Protein AF-A0A497KB96-F1 (afdb_monomer_lite)

Foldseek 3Di:
DAWDWDDQPLEIETEDEDAPCVVLSVVLVVLCVVLSQLVVVLCCVLPNDHRYYAYEYEYADPDCPPCCWDDDPRYIYHHSVVLVVLLVVQQVVCVVVVHDSVVSNVVSSLVVQLVVQLNSLVSVDPDSVSSSVRSVCSSPVD

Structure (mmCIF, N/CA/C/O backbone):
data_AF-A0A497KB96-F1
#
_entry.id   AF-A0A497KB96-F1
#
loop_
_atom_site.group_PDB
_atom_site.id
_atom_site.type_symbol
_atom_site.label_atom_id
_atom_site.label_alt_id
_atom_site.label_comp_id
_atom_site.label_asym_id
_atom_site.label_entity_id
_atom_site.label_seq_id
_atom_site.pdbx_PDB_ins_code
_atom_site.Cartn_x
_atom_site.Cartn_y
_atom_site.Cartn_z
_atom_site.occupancy
_atom_site.B_iso_or_equiv
_atom_site.auth_seq_id
_atom_site.auth_comp_id
_atom_site.auth_asym_id
_atom_site.auth_atom_id
_atom_site.pdbx_PDB_model_num
ATOM 1 N N . MET A 1 1 ? -18.178 -14.212 4.179 1.00 49.19 1 MET A N 1
ATOM 2 C CA . MET A 1 1 ? -17.478 -12.916 4.100 1.00 49.19 1 MET A CA 1
ATOM 3 C C . MET A 1 1 ? -17.093 -12.731 2.650 1.00 49.19 1 MET A C 1
ATOM 5 O O . MET A 1 1 ? -16.405 -13.598 2.124 1.00 49.19 1 MET A O 1
ATOM 9 N N . GLU A 1 2 ? -17.665 -11.728 1.993 1.00 57.31 2 GLU A N 1
ATOM 10 C CA . GLU A 1 2 ? -17.469 -11.471 0.565 1.00 57.31 2 GLU A CA 1
ATOM 11 C C . GLU A 1 2 ? -16.114 -10.780 0.342 1.00 57.31 2 GLU A C 1
ATOM 13 O O . GLU A 1 2 ? -15.706 -9.951 1.154 1.00 57.31 2 GLU A O 1
ATOM 18 N N . ASP A 1 3 ? -15.395 -11.168 -0.713 1.00 72.75 3 ASP A N 1
ATOM 19 C CA . ASP A 1 3 ? -14.120 -10.543 -1.078 1.00 72.75 3 ASP A CA 1
ATOM 20 C C . ASP A 1 3 ? -14.384 -9.109 -1.569 1.00 72.75 3 ASP A C 1
ATOM 22 O O . ASP A 1 3 ? -15.165 -8.901 -2.503 1.00 72.75 3 ASP A O 1
ATOM 26 N N . GLU A 1 4 ? -13.704 -8.117 -0.993 1.00 91.56 4 GLU A N 1
ATOM 27 C CA . GLU A 1 4 ? -13.794 -6.740 -1.481 1.00 91.56 4 GLU A CA 1
ATOM 28 C C . GLU A 1 4 ? -12.902 -6.530 -2.706 1.00 91.56 4 GLU A C 1
ATOM 30 O O . GLU A 1 4 ? -11.821 -7.106 -2.823 1.00 91.56 4 GLU A O 1
ATOM 35 N N . LYS A 1 5 ? -13.337 -5.687 -3.645 1.00 94.81 5 LYS A N 1
ATOM 36 C CA . LYS A 1 5 ? -12.596 -5.421 -4.886 1.00 94.81 5 LYS A CA 1
ATOM 37 C C . LYS A 1 5 ? -12.273 -3.941 -5.020 1.00 94.81 5 LYS A C 1
ATOM 39 O O . LYS A 1 5 ? -13.086 -3.094 -4.654 1.00 94.81 5 LYS A O 1
ATOM 44 N N . LEU A 1 6 ? -11.100 -3.650 -5.572 1.00 96.12 6 LEU A N 1
ATOM 45 C CA . LEU A 1 6 ? -10.687 -2.313 -5.989 1.00 96.12 6 LEU A CA 1
ATOM 46 C C . LEU A 1 6 ? -10.099 -2.403 -7.401 1.00 96.12 6 LEU A C 1
ATOM 48 O O . LEU A 1 6 ? -9.121 -3.117 -7.625 1.00 96.12 6 LEU A O 1
ATOM 52 N N . GLN A 1 7 ? -10.722 -1.715 -8.356 1.00 96.06 7 GLN A N 1
ATOM 53 C CA . GLN A 1 7 ? -10.217 -1.605 -9.723 1.00 96.06 7 GLN A CA 1
ATOM 54 C C . GLN A 1 7 ? -9.362 -0.345 -9.835 1.00 96.06 7 GLN A C 1
ATOM 56 O O . GLN A 1 7 ? -9.826 0.749 -9.518 1.00 96.06 7 GLN A O 1
ATOM 61 N N . ILE A 1 8 ? -8.134 -0.495 -10.320 1.00 94.00 8 ILE A N 1
ATOM 62 C CA . ILE A 1 8 ? -7.201 0.604 -10.540 1.00 94.00 8 ILE A CA 1
ATOM 63 C C . ILE A 1 8 ? -6.649 0.471 -11.960 1.00 94.00 8 ILE A C 1
ATOM 65 O O . ILE A 1 8 ? -5.841 -0.410 -12.243 1.00 94.00 8 ILE A O 1
ATOM 69 N N . GLY A 1 9 ? -7.125 1.314 -12.879 1.00 92.25 9 GLY A N 1
ATOM 70 C CA . GLY A 1 9 ? -6.798 1.182 -14.300 1.00 92.25 9 GLY A CA 1
ATOM 71 C C . GLY A 1 9 ? -7.213 -0.191 -14.837 1.00 92.25 9 GLY A C 1
ATOM 72 O O . GLY A 1 9 ? -8.373 -0.584 -14.740 1.00 92.25 9 GLY A O 1
ATOM 73 N N . ASN A 1 10 ? -6.256 -0.942 -15.373 1.00 93.44 10 ASN A N 1
ATOM 74 C CA . ASN A 1 10 ? -6.411 -2.316 -15.861 1.00 93.44 10 ASN A CA 1
ATOM 75 C C . ASN A 1 10 ? -6.083 -3.394 -14.804 1.00 93.44 10 ASN A C 1
ATOM 77 O O . ASN A 1 10 ? -6.150 -4.588 -15.106 1.00 93.44 10 ASN A O 1
ATOM 81 N N . ILE A 1 11 ? -5.736 -2.998 -13.578 1.00 94.94 11 ILE A N 1
ATOM 82 C CA . ILE A 1 11 ? -5.390 -3.899 -12.479 1.00 94.94 11 ILE A CA 1
ATOM 83 C C . ILE A 1 11 ? -6.573 -4.031 -11.518 1.00 94.94 11 ILE A C 1
ATOM 85 O O . ILE A 1 11 ? -7.205 -3.048 -11.138 1.00 94.94 11 ILE A O 1
ATOM 89 N N . THR A 1 12 ? -6.861 -5.256 -11.085 1.00 95.81 12 THR A N 1
ATOM 90 C CA . THR A 1 12 ? -7.834 -5.528 -10.020 1.00 95.81 12 THR A CA 1
ATOM 91 C C . THR A 1 12 ? -7.118 -6.002 -8.760 1.00 95.81 12 THR A C 1
ATOM 93 O O . THR A 1 12 ? -6.385 -6.992 -8.797 1.00 95.81 12 THR A O 1
ATOM 96 N N . LEU A 1 13 ? -7.392 -5.360 -7.628 1.00 95.94 13 LEU A N 1
ATOM 97 C CA . LEU A 1 13 ? -7.003 -5.827 -6.299 1.00 95.94 13 LEU A CA 1
ATOM 98 C C . LEU A 1 13 ? -8.198 -6.527 -5.636 1.00 95.94 13 LEU A C 1
ATOM 100 O O . LEU A 1 13 ? -9.280 -5.950 -5.518 1.00 95.94 13 LEU A O 1
ATOM 104 N N . LEU A 1 14 ? -8.010 -7.782 -5.229 1.00 96.06 14 LEU A N 1
ATOM 105 C CA . LEU A 1 14 ? -9.003 -8.614 -4.547 1.00 96.06 14 LEU A CA 1
ATOM 106 C C . LEU A 1 14 ? -8.622 -8.732 -3.068 1.00 96.06 14 LEU A C 1
ATOM 108 O O . LEU A 1 14 ? -7.721 -9.495 -2.718 1.00 96.06 14 LEU A O 1
ATOM 112 N N . PHE A 1 15 ? -9.291 -7.972 -2.209 1.00 95.44 15 PHE A N 1
ATOM 113 C CA . PHE A 1 15 ? -9.033 -7.918 -0.777 1.00 95.44 15 PHE A CA 1
ATOM 114 C C . PHE A 1 15 ? -9.686 -9.092 -0.047 1.00 95.44 15 PHE A C 1
ATOM 116 O O . PHE A 1 15 ? -10.897 -9.301 -0.109 1.00 95.44 15 PHE A O 1
ATOM 123 N N . LYS A 1 16 ? -8.857 -9.841 0.685 1.00 94.12 16 LYS A N 1
ATOM 124 C CA . LYS A 1 16 ? -9.242 -10.991 1.505 1.00 94.12 16 LYS A CA 1
ATOM 125 C C . LYS A 1 16 ? -8.841 -10.729 2.950 1.00 94.12 16 LYS A C 1
ATOM 127 O O . LYS A 1 16 ? -7.661 -10.814 3.290 1.00 94.12 16 LYS A O 1
ATOM 132 N N . PHE A 1 17 ? -9.818 -10.444 3.803 1.00 93.25 17 PHE A N 1
ATOM 133 C CA . PHE A 1 17 ? -9.593 -10.170 5.223 1.00 93.25 17 PHE A CA 1
ATOM 134 C C . PHE A 1 17 ? -9.611 -11.473 6.033 1.00 93.25 17 PHE A C 1
ATOM 136 O O . PHE A 1 17 ? -10.527 -12.289 5.910 1.00 93.25 17 PHE A O 1
ATOM 143 N N . ARG A 1 18 ? -8.577 -11.718 6.844 1.00 90.00 18 ARG A N 1
ATOM 144 C CA . ARG A 1 18 ? -8.408 -12.957 7.624 1.00 90.00 18 ARG A CA 1
ATOM 145 C C . ARG A 1 18 ? -8.074 -12.641 9.079 1.00 90.00 18 ARG A C 1
ATOM 147 O O . ARG A 1 18 ? -7.359 -11.690 9.353 1.00 90.00 18 ARG A O 1
ATOM 154 N N . LYS A 1 19 ? -8.479 -13.515 10.010 1.00 85.31 19 LYS A N 1
ATOM 155 C CA . LYS A 1 19 ? -8.113 -13.415 11.439 1.00 85.31 19 LYS A CA 1
ATOM 156 C C . LYS A 1 19 ? -8.526 -12.073 12.077 1.00 85.31 19 LYS A C 1
ATOM 158 O O . LYS A 1 19 ? -7.689 -11.380 12.645 1.00 85.31 19 LYS A O 1
ATOM 163 N N . ASN A 1 20 ? -9.813 -11.729 11.984 1.00 87.69 20 ASN A N 1
ATOM 164 C CA . ASN A 1 20 ? -10.419 -10.577 12.672 1.00 87.69 20 ASN A CA 1
ATOM 165 C C . ASN A 1 20 ? -9.746 -9.226 12.352 1.00 87.69 20 ASN A C 1
ATOM 167 O O . ASN A 1 20 ? -9.447 -8.440 13.247 1.00 87.69 20 ASN A O 1
ATOM 171 N N . CYS A 1 21 ? -9.476 -8.966 11.072 1.00 91.56 21 CYS A N 1
ATOM 172 C CA . CYS A 1 21 ? -8.891 -7.704 10.605 1.00 91.56 21 CYS A CA 1
ATOM 173 C C . CYS A 1 21 ? -9.768 -6.996 9.558 1.00 91.56 21 CYS A C 1
ATOM 175 O O . CYS A 1 21 ? -9.252 -6.291 8.697 1.00 91.56 21 CYS A O 1
ATOM 177 N N . GLU A 1 22 ? -11.079 -7.248 9.559 1.00 93.12 22 GLU A N 1
ATOM 178 C CA . GLU A 1 22 ? -11.988 -6.724 8.532 1.00 93.12 22 GLU A CA 1
ATOM 179 C C . GLU A 1 22 ? -12.038 -5.192 8.530 1.00 93.12 22 GLU A C 1
ATOM 181 O O . GLU A 1 22 ? -11.916 -4.584 7.472 1.00 93.12 22 GLU A O 1
ATOM 186 N N . GLU A 1 23 ? -12.153 -4.568 9.703 1.00 93.56 23 GLU A N 1
ATOM 187 C CA . GLU A 1 23 ? -12.179 -3.108 9.835 1.00 93.56 23 GLU A CA 1
ATOM 188 C C . GLU A 1 23 ? -10.877 -2.470 9.329 1.00 93.56 23 GLU A C 1
ATOM 190 O O . GLU A 1 23 ? -10.907 -1.654 8.407 1.00 93.56 23 GLU A O 1
ATOM 195 N N . THR A 1 24 ? -9.727 -2.930 9.830 1.00 93.44 24 THR A N 1
ATOM 196 C CA . THR A 1 24 ? -8.401 -2.473 9.387 1.00 93.44 24 THR A CA 1
ATOM 197 C C . THR A 1 24 ? -8.181 -2.718 7.896 1.00 93.44 24 THR A C 1
ATOM 199 O O . THR A 1 24 ? -7.627 -1.885 7.187 1.00 93.44 24 THR A O 1
ATOM 202 N N . GLY A 1 25 ? -8.636 -3.861 7.383 1.00 94.19 25 GLY A N 1
ATOM 203 C CA . GLY A 1 25 ? -8.527 -4.196 5.969 1.00 94.19 25 GLY A CA 1
ATOM 204 C C . GLY A 1 25 ? -9.345 -3.265 5.072 1.00 94.19 25 GLY A C 1
ATOM 205 O O . GLY A 1 25 ? -8.864 -2.863 4.010 1.00 94.19 25 GLY A O 1
ATOM 206 N N . LYS A 1 26 ? -10.547 -2.875 5.511 1.00 94.62 26 LYS A N 1
ATOM 207 C CA . LYS A 1 26 ? -11.370 -1.859 4.838 1.00 94.62 26 LYS A CA 1
ATOM 208 C C . LYS A 1 26 ? -10.704 -0.491 4.860 1.00 94.62 26 LYS A C 1
ATOM 210 O O . LYS A 1 26 ? -10.782 0.238 3.874 1.00 94.62 26 LYS A O 1
ATOM 215 N N . GLU A 1 27 ? -10.042 -0.142 5.956 1.00 94.81 27 GLU A N 1
ATOM 216 C CA . GLU A 1 27 ? -9.296 1.108 6.065 1.00 94.81 27 GLU A CA 1
ATOM 217 C C . GLU A 1 27 ? -8.087 1.136 5.119 1.00 94.81 27 GLU A C 1
ATOM 219 O O . GLU A 1 27 ? -7.976 2.046 4.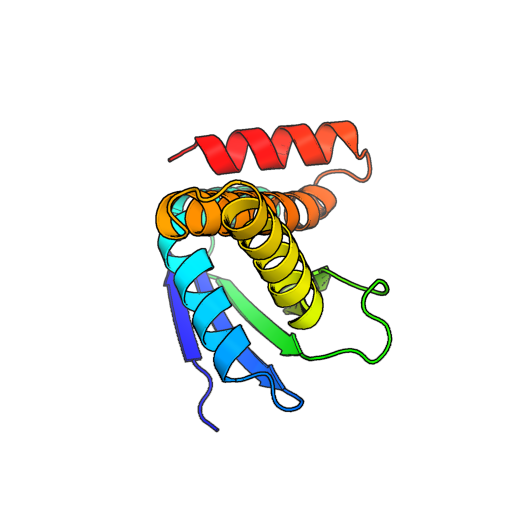300 1.00 94.81 27 GLU A O 1
ATOM 224 N N . ILE A 1 28 ? -7.263 0.085 5.119 1.00 94.94 28 ILE A N 1
ATOM 225 C CA . ILE A 1 28 ? -6.144 -0.084 4.179 1.00 94.94 28 ILE A CA 1
ATOM 226 C C . ILE A 1 28 ? -6.618 0.027 2.725 1.00 94.94 28 ILE A C 1
ATOM 228 O O . ILE A 1 28 ? -5.977 0.689 1.909 1.00 94.94 28 ILE A O 1
ATOM 232 N N . LYS A 1 29 ? -7.755 -0.592 2.383 1.00 95.69 29 LYS A N 1
ATOM 233 C CA . LYS A 1 29 ? -8.334 -0.484 1.038 1.00 95.69 29 LYS A CA 1
ATOM 234 C C . LYS A 1 29 ? -8.638 0.972 0.671 1.00 95.69 29 LYS A C 1
ATOM 236 O O . LYS A 1 29 ? -8.315 1.376 -0.443 1.00 95.69 29 LYS A O 1
ATOM 241 N N . LYS A 1 30 ? -9.226 1.754 1.586 1.00 95.31 30 LYS A N 1
ATOM 242 C CA . LYS A 1 30 ? -9.504 3.186 1.368 1.00 95.31 30 LYS A CA 1
ATOM 243 C C . LYS A 1 30 ? -8.220 3.992 1.182 1.00 95.31 30 LYS A C 1
ATOM 245 O O . LYS A 1 30 ? -8.179 4.864 0.320 1.00 95.31 30 LYS A O 1
ATOM 250 N N . VAL A 1 31 ? -7.168 3.680 1.942 1.00 95.31 31 VAL A N 1
ATOM 251 C CA . VAL A 1 31 ? -5.848 4.302 1.761 1.00 95.31 31 VAL A CA 1
ATOM 252 C C . VAL A 1 31 ? -5.301 3.971 0.369 1.00 95.31 31 VAL A C 1
ATOM 254 O O . VAL A 1 31 ? -5.004 4.877 -0.398 1.00 95.31 31 VAL A O 1
ATOM 257 N N . ILE A 1 32 ? -5.272 2.702 -0.039 1.00 95.75 32 ILE A N 1
ATOM 258 C CA . ILE A 1 32 ? -4.828 2.310 -1.391 1.00 95.75 32 ILE A CA 1
ATOM 259 C C . ILE A 1 32 ? -5.662 2.987 -2.491 1.00 95.75 32 ILE A C 1
ATOM 261 O O . ILE A 1 32 ? -5.117 3.405 -3.509 1.00 95.75 32 ILE A O 1
ATOM 265 N N . GLU A 1 33 ? -6.974 3.127 -2.298 1.00 95.88 33 GLU A N 1
ATOM 266 C CA . GLU A 1 33 ? -7.852 3.837 -3.232 1.00 95.88 33 GLU A CA 1
ATOM 267 C C . GLU A 1 33 ? -7.518 5.331 -3.338 1.00 95.88 33 GLU A C 1
ATOM 269 O O . GLU A 1 33 ? -7.543 5.887 -4.440 1.00 95.88 33 GLU A O 1
ATOM 274 N N . LYS A 1 34 ? -7.152 5.970 -2.224 1.00 94.75 34 LYS A N 1
ATOM 275 C CA . LYS A 1 34 ? -6.672 7.353 -2.209 1.00 94.75 34 LYS A CA 1
ATOM 276 C C . LYS A 1 34 ? -5.382 7.513 -3.021 1.00 94.75 34 LYS A C 1
ATOM 278 O O . LYS A 1 34 ? -5.301 8.418 -3.845 1.00 94.75 34 LYS A O 1
ATOM 283 N N . TYR A 1 35 ? -4.428 6.595 -2.863 1.00 95.19 35 TYR A N 1
ATOM 284 C CA . TYR A 1 35 ? -3.129 6.605 -3.559 1.00 95.19 35 TYR A CA 1
ATOM 285 C C . TYR A 1 35 ? -3.128 5.786 -4.860 1.00 95.19 35 TYR A C 1
ATOM 287 O O . TYR A 1 35 ? -2.090 5.312 -5.325 1.00 95.19 35 TYR A O 1
ATOM 295 N N . LYS A 1 36 ? -4.297 5.585 -5.479 1.00 95.06 36 LYS A N 1
ATOM 296 C CA . LYS A 1 36 ? -4.454 4.625 -6.581 1.00 95.06 36 LYS A CA 1
ATOM 297 C C . LYS A 1 36 ? -3.557 4.902 -7.791 1.00 95.06 36 LYS A C 1
ATOM 299 O O . LYS A 1 36 ? -3.178 3.954 -8.467 1.00 95.06 36 LYS A O 1
ATOM 304 N N . ALA A 1 37 ? -3.206 6.157 -8.077 1.00 94.25 37 ALA A N 1
ATOM 305 C CA . ALA A 1 37 ? -2.301 6.479 -9.183 1.00 94.25 37 ALA A CA 1
ATOM 306 C C . ALA A 1 37 ? -0.853 6.053 -8.880 1.00 94.25 37 ALA A C 1
ATOM 308 O O . ALA A 1 37 ? -0.260 5.359 -9.704 1.00 94.25 37 ALA A O 1
ATOM 309 N N . SER A 1 38 ? -0.339 6.343 -7.678 1.00 96.38 38 SER A N 1
ATOM 310 C CA . SER A 1 38 ? 0.964 5.852 -7.199 1.00 96.38 38 SER A CA 1
ATOM 311 C C . SER A 1 38 ? 1.028 4.324 -7.228 1.00 96.38 38 SER A C 1
ATOM 313 O O . SER A 1 38 ? 1.967 3.737 -7.763 1.00 96.38 38 SER A O 1
ATOM 315 N N . VAL A 1 39 ? -0.024 3.660 -6.730 1.00 95.38 39 VAL A N 1
ATOM 316 C CA . VAL A 1 39 ? -0.114 2.192 -6.720 1.00 95.38 39 VAL A CA 1
ATOM 317 C C . VAL A 1 39 ? -0.192 1.619 -8.137 1.00 95.38 39 VAL A C 1
ATOM 319 O O . VAL A 1 39 ? 0.449 0.609 -8.422 1.00 95.38 39 VAL A O 1
ATOM 322 N N . LEU A 1 40 ? -0.936 2.254 -9.050 1.00 94.88 40 LEU A N 1
ATOM 323 C CA . LEU A 1 40 ? -0.991 1.837 -10.453 1.00 94.88 40 LEU A CA 1
ATOM 324 C C . LEU A 1 40 ? 0.380 1.929 -11.117 1.00 94.88 40 LEU A C 1
ATOM 326 O O . LEU A 1 40 ? 0.797 0.980 -11.779 1.00 94.88 40 LEU A O 1
ATOM 330 N N . TYR A 1 41 ? 1.065 3.059 -10.936 1.00 95.62 41 TYR A N 1
ATOM 331 C CA . TYR A 1 41 ? 2.374 3.303 -11.529 1.00 95.62 41 TYR A CA 1
ATOM 332 C C . TYR A 1 41 ? 3.407 2.290 -11.026 1.00 95.62 41 TYR A C 1
ATOM 334 O O . TYR A 1 41 ? 4.067 1.636 -11.837 1.00 95.62 41 TYR A O 1
ATOM 342 N N . ALA A 1 42 ? 3.459 2.053 -9.712 1.00 94.81 42 ALA A N 1
ATOM 343 C CA . ALA A 1 42 ? 4.316 1.034 -9.112 1.00 94.81 42 ALA A CA 1
ATOM 344 C C . ALA A 1 42 ? 4.021 -0.373 -9.662 1.00 94.81 42 ALA A C 1
ATOM 346 O O . ALA A 1 42 ? 4.923 -1.080 -10.113 1.00 94.81 42 ALA A O 1
ATOM 347 N N . LEU A 1 43 ? 2.747 -0.783 -9.699 1.00 93.69 43 LEU A N 1
ATOM 348 C CA . LEU A 1 43 ? 2.374 -2.119 -10.170 1.00 93.69 43 LEU A CA 1
ATOM 349 C C . LEU A 1 43 ? 2.659 -2.321 -11.663 1.00 93.69 43 LEU A C 1
ATOM 351 O O . LEU A 1 43 ? 3.119 -3.398 -12.041 1.00 93.69 43 LEU A O 1
ATOM 355 N N . ILE A 1 44 ? 2.424 -1.318 -12.513 1.00 93.50 44 ILE A N 1
ATOM 356 C CA . ILE A 1 44 ? 2.770 -1.398 -13.940 1.00 93.50 44 ILE A CA 1
ATOM 357 C C . ILE A 1 44 ? 4.287 -1.484 -14.120 1.00 93.50 44 ILE A C 1
ATOM 359 O O . ILE A 1 44 ? 4.751 -2.276 -14.940 1.00 93.50 44 ILE A O 1
ATOM 363 N N . THR A 1 45 ? 5.056 -0.728 -13.335 1.00 94.44 45 THR A N 1
ATOM 364 C CA . THR A 1 45 ? 6.524 -0.757 -13.383 1.00 94.44 45 THR A CA 1
ATOM 365 C C . THR A 1 45 ? 7.062 -2.133 -12.984 1.00 94.44 45 THR A C 1
ATOM 367 O O . THR A 1 45 ? 7.905 -2.692 -13.682 1.00 94.44 45 THR A O 1
ATOM 370 N N . CYS A 1 46 ? 6.529 -2.737 -11.918 1.00 91.94 46 CYS A N 1
ATOM 371 C CA . CYS A 1 46 ? 6.975 -4.051 -11.446 1.00 91.94 46 CYS A CA 1
ATOM 372 C C . CYS A 1 46 ? 6.482 -5.222 -12.313 1.00 91.94 46 CYS A C 1
ATOM 374 O O . CYS A 1 46 ? 7.156 -6.249 -12.417 1.00 91.94 46 CYS A O 1
ATOM 376 N N . PHE A 1 47 ? 5.290 -5.113 -12.909 1.00 90.81 47 PHE A N 1
ATOM 377 C CA . PHE A 1 47 ? 4.566 -6.278 -13.432 1.00 90.81 47 PHE A CA 1
ATOM 378 C C . PHE A 1 47 ? 4.021 -6.138 -14.857 1.00 90.81 47 PHE A C 1
ATOM 380 O O . PHE A 1 47 ? 3.404 -7.097 -15.346 1.00 90.81 47 PHE A O 1
ATOM 387 N N . GLY A 1 48 ? 4.258 -5.000 -15.511 1.00 90.38 48 GLY A N 1
ATOM 388 C CA . GLY A 1 48 ? 3.780 -4.663 -16.849 1.00 90.38 48 GLY A CA 1
ATOM 389 C C . GLY A 1 48 ? 2.344 -4.124 -16.889 1.00 90.38 48 GLY A C 1
ATOM 390 O O . GLY A 1 48 ? 1.605 -4.157 -15.908 1.00 90.38 48 GLY A O 1
ATOM 391 N N . SER A 1 49 ? 1.926 -3.655 -18.069 1.00 88.81 49 SER A N 1
ATOM 392 C CA . SER A 1 49 ? 0.623 -3.016 -18.325 1.00 88.81 49 SER A CA 1
ATOM 393 C C . SER A 1 49 ? -0.449 -3.963 -18.886 1.00 88.81 49 SER A C 1
ATOM 395 O O . SER A 1 49 ? -1.458 -3.514 -19.426 1.00 88.81 49 SER A O 1
ATOM 397 N N . ALA A 1 50 ? -0.270 -5.281 -18.784 1.00 88.06 50 ALA A N 1
ATOM 398 C CA . ALA A 1 50 ? -1.332 -6.226 -19.127 1.00 88.06 50 ALA A CA 1
ATOM 399 C C . ALA A 1 50 ? -2.385 -6.273 -18.002 1.00 88.06 50 ALA A C 1
ATOM 401 O O . ALA A 1 50 ? -2.014 -6.149 -16.832 1.00 88.06 50 ALA A O 1
ATOM 402 N N . PRO A 1 51 ? -3.682 -6.489 -18.308 1.00 91.69 51 PRO A N 1
ATOM 403 C CA . PRO A 1 51 ? -4.695 -6.670 -17.276 1.00 91.69 51 PRO A CA 1
ATOM 404 C C . PRO A 1 51 ? -4.294 -7.765 -16.287 1.00 91.69 51 PRO A C 1
ATOM 406 O O . PRO A 1 51 ? -3.973 -8.890 -16.681 1.00 91.69 51 PRO A O 1
ATOM 409 N N . LYS A 1 52 ? -4.309 -7.442 -14.993 1.00 92.50 52 LYS A N 1
ATOM 410 C CA . LYS A 1 52 ? -3.791 -8.332 -13.950 1.00 92.50 52 LYS A CA 1
ATOM 411 C C . LYS A 1 52 ? -4.668 -8.291 -12.713 1.00 92.50 52 LYS A C 1
ATOM 413 O O . LYS A 1 52 ? -5.300 -7.284 -12.408 1.00 92.50 52 LYS A O 1
ATOM 418 N N . LYS A 1 53 ? -4.708 -9.411 -11.998 1.00 94.88 53 LYS A N 1
ATOM 419 C CA . LYS A 1 53 ? -5.435 -9.541 -10.734 1.00 94.88 53 LYS A CA 1
ATOM 420 C C . LYS A 1 53 ? -4.446 -9.877 -9.631 1.00 94.88 53 LYS A C 1
ATOM 422 O O . LYS A 1 53 ? -3.705 -10.846 -9.783 1.00 94.88 53 LYS A O 1
ATOM 427 N N . PHE A 1 54 ? -4.472 -9.118 -8.540 1.00 94.31 54 PHE A N 1
ATOM 428 C CA . PHE A 1 54 ? -3.701 -9.401 -7.333 1.00 94.31 54 PHE A CA 1
ATOM 429 C C . PHE A 1 54 ? -4.634 -9.776 -6.186 1.00 94.31 54 PHE A C 1
ATOM 431 O O . PHE A 1 54 ? -5.647 -9.117 -5.959 1.00 94.31 54 PHE A O 1
ATOM 438 N N . GLU A 1 55 ? -4.292 -10.824 -5.444 1.00 94.94 55 GLU A N 1
ATOM 439 C CA . GLU A 1 55 ? -4.938 -11.133 -4.169 1.00 94.94 55 GLU A CA 1
ATOM 440 C C . GLU A 1 55 ? -4.229 -10.358 -3.057 1.00 94.94 55 GLU A C 1
ATOM 442 O O . GLU A 1 55 ? -3.066 -10.633 -2.758 1.00 94.94 55 GLU A O 1
ATOM 447 N N . VAL A 1 56 ? -4.929 -9.412 -2.434 1.00 94.38 56 VAL A N 1
ATOM 448 C CA . VAL A 1 56 ? -4.438 -8.651 -1.283 1.00 94.38 56 VAL A CA 1
ATOM 449 C C . VAL A 1 56 ? -4.964 -9.310 -0.014 1.00 94.38 56 VAL A C 1
ATOM 451 O O . VAL A 1 56 ? -6.135 -9.193 0.339 1.00 94.38 56 VAL A O 1
ATOM 454 N N . ILE A 1 57 ? -4.107 -10.057 0.669 1.00 93.12 57 ILE A N 1
ATOM 455 C CA . ILE A 1 57 ? -4.447 -10.784 1.887 1.00 93.12 57 ILE A CA 1
ATOM 456 C C . ILE A 1 57 ? -4.057 -9.921 3.079 1.00 93.12 57 ILE A C 1
ATOM 458 O O . ILE A 1 57 ? -2.879 -9.841 3.424 1.00 93.12 57 ILE A O 1
ATOM 462 N N . VAL A 1 58 ? -5.047 -9.332 3.742 1.00 92.94 58 VAL A N 1
ATOM 463 C CA . VAL A 1 58 ? -4.837 -8.640 5.016 1.00 92.94 58 VAL A CA 1
ATOM 464 C C . VAL A 1 58 ? -5.053 -9.648 6.139 1.00 92.94 58 VAL A C 1
ATOM 466 O O . VAL A 1 58 ? -6.060 -10.362 6.162 1.00 92.94 58 VAL A O 1
ATOM 469 N N . LYS A 1 59 ? -4.092 -9.755 7.054 1.00 91.69 59 LYS A N 1
ATOM 470 C CA . LYS A 1 59 ? -4.170 -10.670 8.200 1.00 91.69 59 LYS A CA 1
ATOM 471 C C . LYS A 1 59 ? -3.507 -10.060 9.427 1.00 91.69 59 LYS A C 1
ATOM 473 O O . LYS A 1 59 ? -2.562 -9.294 9.289 1.00 91.69 59 LYS A O 1
ATOM 478 N N . ARG A 1 60 ? -3.917 -10.483 10.623 1.00 88.94 60 ARG A N 1
ATOM 479 C CA . ARG A 1 60 ? -3.105 -10.316 11.840 1.00 88.94 60 ARG A CA 1
ATOM 480 C C . ARG A 1 60 ? -2.085 -11.454 11.964 1.00 88.94 60 ARG A C 1
ATOM 482 O O . ARG A 1 60 ? -2.408 -12.630 11.737 1.00 88.94 60 ARG A O 1
ATOM 489 N N . SER A 1 61 ? -0.851 -11.111 12.309 1.00 82.06 61 SER A N 1
ATOM 490 C CA . SER A 1 61 ? 0.209 -12.059 12.675 1.00 82.06 61 SER A CA 1
ATOM 491 C C . SER A 1 61 ? 0.458 -11.993 14.181 1.00 82.06 61 SER A C 1
ATOM 493 O O . SER A 1 61 ? 0.340 -10.925 14.760 1.00 82.06 61 SER A O 1
ATOM 495 N N . SER A 1 62 ? 0.830 -13.110 14.814 1.00 72.56 62 SER A N 1
ATOM 496 C CA . SER A 1 62 ? 1.335 -13.097 16.199 1.00 72.56 62 SER A CA 1
ATOM 497 C C . SER A 1 62 ? 2.762 -12.542 16.299 1.00 72.56 62 SER A C 1
ATOM 499 O O . SER A 1 62 ? 3.247 -12.284 17.393 1.00 72.56 62 SER A O 1
ATOM 501 N N . GLN A 1 63 ? 3.440 -12.378 15.160 1.00 67.81 63 GLN A N 1
ATOM 502 C CA . GLN A 1 63 ? 4.747 -11.741 15.041 1.00 67.81 63 GLN A CA 1
ATOM 503 C C . GLN A 1 63 ? 4.613 -10.546 14.083 1.00 67.81 63 GLN A C 1
ATOM 505 O O . GLN A 1 63 ? 4.531 -10.775 12.870 1.00 67.81 63 GLN A O 1
ATOM 510 N N . PRO A 1 64 ? 4.558 -9.301 14.594 1.00 59.44 64 PRO A N 1
ATOM 511 C CA . PRO A 1 64 ? 4.297 -8.110 13.782 1.00 59.44 64 PRO A CA 1
ATOM 512 C C . PRO A 1 64 ? 5.368 -7.877 12.710 1.00 59.44 64 PRO A C 1
ATOM 514 O O . PRO A 1 64 ? 5.054 -7.511 11.578 1.00 59.44 64 PRO A O 1
ATOM 517 N N . TRP A 1 65 ? 6.622 -8.187 13.049 1.00 57.00 65 TRP A N 1
ATOM 518 C CA . TRP A 1 65 ? 7.815 -7.874 12.259 1.00 57.00 65 TRP A CA 1
ATOM 519 C C . TRP A 1 65 ? 8.099 -8.852 11.110 1.00 57.00 65 TRP A C 1
ATOM 521 O O . TRP A 1 65 ? 8.826 -8.503 10.183 1.00 57.00 65 TRP A O 1
ATOM 531 N N . TYR A 1 66 ? 7.565 -10.079 11.157 1.00 45.00 66 TYR A N 1
ATOM 532 C CA . TYR A 1 66 ? 7.870 -11.122 10.174 1.00 45.00 66 TYR A CA 1
ATOM 533 C C . TYR A 1 66 ? 6.886 -11.055 8.995 1.00 45.00 66 TYR A C 1
ATOM 535 O O . TYR A 1 66 ? 5.737 -11.489 9.104 1.00 45.00 66 TYR A O 1
ATOM 543 N N . GLY A 1 67 ? 7.338 -10.522 7.853 1.00 53.00 67 GLY A N 1
ATOM 544 C CA . GLY A 1 67 ? 6.519 -10.381 6.641 1.00 53.00 67 GLY A CA 1
ATOM 545 C C . GLY A 1 67 ? 5.484 -9.258 6.730 1.00 53.00 67 GLY A C 1
ATOM 546 O O . GLY A 1 67 ? 4.312 -9.504 6.438 1.00 53.00 67 GLY A O 1
ATOM 547 N N . ARG A 1 68 ? 5.930 -8.061 7.155 1.00 66.69 68 ARG A N 1
ATOM 548 C CA . ARG A 1 68 ? 5.134 -6.817 7.234 1.00 66.69 68 ARG A CA 1
ATOM 549 C C . ARG A 1 68 ? 4.336 -6.604 5.949 1.00 66.69 68 ARG A C 1
ATOM 551 O O . ARG A 1 68 ? 3.114 -6.449 5.985 1.00 66.69 68 ARG A O 1
ATOM 558 N N . PHE A 1 69 ? 5.051 -6.753 4.842 1.00 75.81 69 PHE A N 1
ATOM 559 C CA . PHE A 1 69 ? 4.539 -6.860 3.495 1.00 75.81 69 PHE A CA 1
ATOM 560 C C . PHE A 1 69 ? 5.260 -8.026 2.819 1.00 75.81 69 PHE A C 1
ATOM 562 O O . PHE A 1 69 ? 6.407 -8.348 3.132 1.00 75.81 69 PHE A O 1
ATOM 569 N N . ARG A 1 70 ? 4.568 -8.753 1.947 1.00 77.69 70 ARG A N 1
ATOM 570 C CA . ARG A 1 70 ? 5.220 -9.764 1.112 1.00 77.69 70 ARG A CA 1
ATOM 571 C C . ARG A 1 70 ? 4.503 -9.881 -0.211 1.00 77.69 70 ARG A C 1
ATOM 573 O O . ARG A 1 70 ? 3.289 -10.088 -0.231 1.00 77.69 70 ARG A O 1
ATOM 580 N N . ILE A 1 71 ? 5.272 -9.860 -1.291 1.00 78.00 71 ILE A N 1
ATOM 581 C CA . ILE A 1 71 ? 4.759 -10.082 -2.636 1.00 78.00 71 ILE A CA 1
ATOM 582 C C . ILE A 1 71 ? 5.269 -11.426 -3.146 1.00 78.00 71 ILE A C 1
ATOM 584 O O . ILE A 1 71 ? 6.467 -11.683 -3.191 1.00 78.00 71 ILE A O 1
ATOM 588 N N . MET A 1 72 ? 4.344 -12.321 -3.489 1.00 80.25 72 MET A N 1
ATOM 589 C CA . MET A 1 72 ? 4.648 -13.641 -4.048 1.00 80.25 72 MET A CA 1
ATOM 590 C C . MET A 1 72 ? 3.811 -13.850 -5.307 1.00 80.25 72 MET A C 1
ATOM 592 O O . MET A 1 72 ? 2.652 -14.270 -5.239 1.00 80.25 72 MET A O 1
ATOM 596 N N . GLY A 1 73 ? 4.390 -13.526 -6.464 1.00 82.31 73 GLY A N 1
ATOM 597 C CA . GLY A 1 73 ? 3.664 -13.520 -7.732 1.00 82.31 73 GLY A CA 1
ATOM 598 C C . GLY A 1 73 ? 2.492 -12.539 -7.678 1.00 82.31 73 GLY A C 1
ATOM 599 O O . GLY A 1 73 ? 2.678 -11.356 -7.426 1.00 82.31 73 GLY A O 1
ATOM 600 N N . ASN A 1 74 ? 1.268 -13.038 -7.858 1.00 88.94 74 ASN A N 1
ATOM 601 C CA . ASN A 1 74 ? 0.053 -12.216 -7.837 1.00 88.94 74 ASN A CA 1
ATOM 602 C C . ASN A 1 74 ? -0.564 -12.070 -6.431 1.00 88.94 74 ASN A C 1
ATOM 604 O O . ASN A 1 74 ? -1.747 -11.759 -6.306 1.00 88.94 74 ASN A O 1
ATOM 608 N N . ARG A 1 75 ? 0.187 -12.353 -5.362 1.00 91.06 75 ARG A N 1
ATOM 609 C CA . ARG A 1 75 ? -0.295 -12.238 -3.979 1.00 91.06 75 ARG A CA 1
ATOM 610 C C . ARG A 1 75 ? 0.474 -11.170 -3.232 1.00 91.06 75 ARG A C 1
ATOM 612 O O . ARG A 1 75 ? 1.698 -11.219 -3.205 1.00 91.06 75 ARG A O 1
ATOM 619 N N . ILE A 1 76 ? -0.260 -10.282 -2.579 1.00 91.31 76 ILE A N 1
ATOM 620 C CA . ILE A 1 76 ? 0.246 -9.243 -1.689 1.00 91.31 76 ILE A CA 1
ATOM 621 C C . ILE A 1 76 ? -0.272 -9.578 -0.295 1.00 91.31 76 ILE A C 1
ATOM 623 O O . ILE A 1 76 ? -1.477 -9.669 -0.082 1.00 91.31 76 ILE A O 1
ATOM 627 N N . VAL A 1 77 ? 0.619 -9.804 0.660 1.00 90.88 77 VAL A N 1
ATOM 628 C CA . VAL A 1 77 ? 0.251 -10.086 2.050 1.00 90.88 77 VAL A CA 1
ATOM 629 C C . VAL A 1 77 ? 0.549 -8.854 2.884 1.00 90.88 77 VAL A C 1
ATOM 631 O O . VAL A 1 77 ? 1.688 -8.406 2.890 1.00 90.88 77 VAL A O 1
ATOM 634 N N . LEU A 1 78 ? -0.459 -8.345 3.590 1.00 90.88 78 LEU A N 1
ATOM 635 C CA . LEU A 1 78 ? -0.377 -7.163 4.445 1.00 90.88 78 LEU A CA 1
ATOM 636 C C . LEU A 1 78 ? -0.657 -7.565 5.894 1.00 90.88 78 LEU A C 1
ATOM 638 O O . LEU A 1 78 ? -1.669 -8.222 6.177 1.00 90.88 78 LEU A O 1
ATOM 642 N N . ASN A 1 79 ? 0.218 -7.177 6.820 1.00 90.25 79 ASN A N 1
ATOM 643 C CA . ASN A 1 79 ? -0.054 -7.348 8.242 1.00 90.25 79 ASN A CA 1
ATOM 644 C C . ASN A 1 79 ? -0.847 -6.149 8.782 1.00 90.25 79 ASN A C 1
ATOM 646 O O . ASN A 1 79 ? -0.328 -5.038 8.837 1.00 90.25 79 ASN A O 1
ATOM 650 N N . ALA A 1 80 ? -2.086 -6.384 9.220 1.00 91.00 80 ALA A N 1
ATOM 651 C CA . ALA A 1 80 ? -2.962 -5.344 9.769 1.00 91.00 80 ALA A CA 1
ATOM 652 C C . ALA A 1 80 ? -2.331 -4.608 10.962 1.00 91.00 80 ALA A C 1
ATOM 654 O O . ALA A 1 80 ? -2.507 -3.404 11.105 1.00 91.00 80 ALA A O 1
ATOM 655 N N . GLN A 1 81 ? -1.545 -5.321 11.774 1.00 89.44 81 GLN A N 1
ATOM 656 C CA . GLN A 1 81 ? -0.902 -4.743 12.950 1.00 89.44 81 GLN A CA 1
ATOM 657 C C . GLN A 1 81 ? 0.112 -3.645 12.587 1.00 89.44 81 GLN A C 1
ATOM 659 O O . GLN A 1 81 ? 0.208 -2.664 13.304 1.00 89.44 81 GLN A O 1
ATOM 664 N N . VAL A 1 82 ? 0.801 -3.756 11.445 1.00 87.44 82 VAL A N 1
ATOM 665 C CA . VAL A 1 82 ? 1.769 -2.733 11.000 1.00 87.44 82 VAL A CA 1
ATOM 666 C C . VAL A 1 82 ? 1.063 -1.418 10.666 1.00 87.44 82 VAL A C 1
ATOM 668 O O . VAL A 1 82 ? 1.568 -0.346 10.972 1.00 87.44 82 VAL A O 1
ATOM 671 N N . PHE A 1 83 ? -0.121 -1.500 10.054 1.00 90.44 83 PHE A N 1
ATOM 672 C CA . PHE A 1 83 ? -0.949 -0.325 9.787 1.00 90.44 83 PHE A CA 1
ATOM 673 C C . PHE A 1 83 ? -1.441 0.328 11.084 1.00 90.44 83 PHE A C 1
ATOM 675 O O . PHE A 1 83 ? -1.401 1.546 11.222 1.00 90.44 83 PHE A O 1
ATOM 682 N N . GLU A 1 84 ? -1.890 -0.489 12.036 1.00 91.25 84 GLU A N 1
ATOM 683 C CA . GLU A 1 84 ? -2.404 -0.022 13.325 1.00 91.25 84 GLU A CA 1
ATOM 684 C C . GLU A 1 84 ? -1.323 0.637 14.179 1.00 91.25 84 GLU A C 1
ATOM 686 O O . GLU A 1 84 ? -1.573 1.711 14.711 1.00 91.25 84 GLU A O 1
ATOM 691 N N . GLU A 1 85 ? -0.131 0.042 14.261 1.00 88.31 85 GLU A N 1
ATOM 692 C CA . GLU A 1 85 ? 0.998 0.578 15.033 1.00 88.31 85 GLU A CA 1
ATOM 693 C C . GLU A 1 85 ? 1.455 1.938 14.486 1.00 88.31 85 GLU A C 1
ATOM 695 O O . GLU A 1 85 ? 1.571 2.890 15.256 1.00 88.31 85 GLU A O 1
ATOM 700 N N . LEU A 1 86 ? 1.621 2.068 13.162 1.00 86.19 86 LEU A N 1
ATOM 701 C CA . LEU A 1 86 ? 1.971 3.348 12.526 1.00 86.19 86 LEU A CA 1
ATOM 702 C C . LEU A 1 86 ? 0.894 4.414 12.767 1.00 86.19 86 LEU A C 1
ATOM 704 O O . LEU A 1 86 ? 1.191 5.551 13.131 1.00 86.19 86 LEU A O 1
ATOM 708 N N . LYS A 1 87 ? -0.383 4.044 12.619 1.00 90.00 87 LYS A N 1
ATOM 709 C CA . LYS A 1 87 ? -1.505 4.949 12.886 1.00 90.00 87 LYS A CA 1
ATOM 710 C C . LYS A 1 87 ? -1.551 5.380 14.355 1.00 90.00 87 LYS A C 1
ATOM 712 O O . LYS A 1 87 ? -1.780 6.554 14.638 1.00 90.00 87 LYS A O 1
ATOM 717 N N . GLU A 1 88 ? -1.353 4.455 15.289 1.00 90.56 88 GLU A N 1
ATOM 718 C CA . GLU A 1 88 ? -1.367 4.731 16.725 1.00 90.56 88 GLU A CA 1
ATOM 719 C C . GLU A 1 88 ? -0.216 5.658 17.134 1.00 90.56 88 GLU A C 1
ATOM 721 O O . GLU A 1 88 ? -0.456 6.653 17.818 1.00 90.56 88 GLU A O 1
ATOM 726 N N . GLU A 1 89 ? 1.009 5.394 16.671 1.00 87.19 89 GLU A N 1
ATOM 727 C CA . GLU A 1 89 ? 2.194 6.205 16.979 1.00 87.19 89 GLU A CA 1
ATOM 728 C C . GLU A 1 89 ? 2.008 7.675 16.577 1.00 87.19 89 GLU A C 1
ATOM 730 O O . GLU A 1 89 ? 2.264 8.603 17.360 1.00 87.19 89 GLU A O 1
ATOM 735 N N . VAL A 1 90 ? 1.485 7.895 15.374 1.00 84.62 90 VAL A N 1
ATOM 736 C CA . VAL A 1 90 ? 1.259 9.237 14.840 1.00 84.62 90 VAL A CA 1
ATOM 737 C C . VAL A 1 90 ? 0.121 9.951 15.583 1.00 84.62 90 VAL A C 1
ATOM 739 O O . VAL A 1 90 ? 0.246 11.129 15.935 1.00 84.62 90 VAL A O 1
ATOM 742 N N . LEU A 1 91 ? -0.964 9.246 15.921 1.00 85.06 91 LEU A N 1
ATOM 743 C CA . LEU A 1 91 ? -2.076 9.817 16.693 1.00 85.06 91 LEU A CA 1
ATOM 744 C C . LEU A 1 91 ? -1.691 10.141 18.146 1.00 85.06 91 LEU A C 1
ATOM 746 O O . LEU A 1 91 ? -2.123 11.172 18.671 1.00 85.06 91 LEU A O 1
ATOM 750 N N . LEU A 1 92 ? -0.860 9.311 18.786 1.00 88.50 92 LEU A N 1
ATOM 751 C CA . LEU A 1 92 ? -0.301 9.586 20.114 1.00 88.50 92 LEU A CA 1
ATOM 752 C C . LEU A 1 92 ? 0.584 10.836 20.093 1.00 88.50 92 LEU A C 1
ATOM 754 O O . LEU A 1 92 ? 0.552 11.640 21.028 1.00 88.50 92 LEU A O 1
ATOM 758 N N . THR A 1 93 ? 1.350 11.027 19.019 1.00 86.00 93 THR A N 1
ATOM 759 C CA . THR A 1 93 ? 2.174 12.225 18.826 1.00 86.00 93 THR A CA 1
ATOM 760 C C . THR A 1 93 ? 1.310 13.477 18.686 1.00 86.00 93 THR A C 1
ATOM 762 O O . THR A 1 93 ? 1.577 14.474 19.362 1.00 86.00 93 THR A O 1
ATOM 765 N N . ALA A 1 94 ? 0.239 13.428 17.890 1.00 84.75 94 ALA A N 1
ATOM 766 C CA . ALA A 1 94 ? -0.708 14.53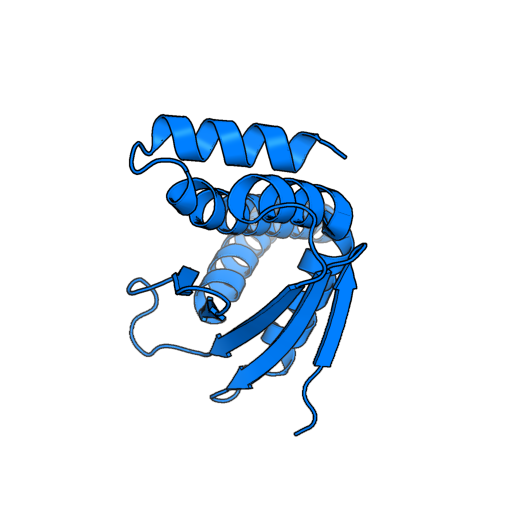8 17.762 1.00 84.75 94 ALA A CA 1
ATOM 767 C C . ALA A 1 94 ? -1.327 14.918 19.117 1.00 84.75 94 ALA A C 1
ATOM 769 O O . ALA A 1 94 ? -1.383 16.092 19.487 1.00 84.75 94 ALA A O 1
ATOM 770 N N . GLU A 1 95 ? -1.739 13.912 19.892 1.00 89.81 95 GLU A N 1
ATOM 771 C CA . GLU A 1 95 ? -2.365 14.100 21.199 1.00 89.81 95 GLU A CA 1
ATOM 772 C C . GLU A 1 95 ? -1.419 14.739 22.218 1.00 89.81 95 GLU A C 1
ATOM 774 O O . GLU A 1 95 ? -1.780 15.730 22.857 1.00 89.81 95 GLU A O 1
ATOM 779 N N . ARG A 1 96 ? -0.181 14.237 22.317 1.00 91.56 96 ARG A N 1
ATOM 780 C CA . ARG A 1 96 ? 0.849 14.795 23.212 1.00 91.56 96 ARG A CA 1
ATOM 781 C C . ARG A 1 96 ? 1.134 16.267 22.924 1.00 91.56 96 ARG A C 1
ATOM 783 O O . ARG A 1 96 ? 1.388 17.028 23.854 1.00 91.56 96 ARG A O 1
ATOM 790 N N . ASN A 1 97 ? 1.059 16.663 21.657 1.00 87.00 97 ASN A N 1
ATOM 791 C CA . ASN A 1 97 ? 1.346 18.025 21.216 1.00 87.00 97 ASN A CA 1
ATOM 792 C C . ASN A 1 97 ? 0.095 18.913 21.089 1.00 87.00 97 ASN A C 1
ATOM 794 O O . ASN A 1 97 ? 0.221 20.080 20.730 1.00 87.00 97 ASN A O 1
ATOM 798 N N . ARG A 1 98 ? -1.105 18.398 21.409 1.00 91.38 98 ARG A N 1
ATOM 799 C CA . ARG A 1 98 ? -2.398 19.095 21.239 1.00 91.38 98 ARG A CA 1
ATOM 800 C C . ARG A 1 98 ? -2.625 19.601 19.808 1.00 91.38 98 ARG A C 1
ATOM 802 O O . ARG A 1 98 ? -3.174 20.684 19.608 1.00 91.38 98 ARG A O 1
ATOM 809 N N . LEU A 1 99 ? -2.191 18.821 18.825 1.00 85.88 99 LEU A N 1
ATOM 810 C CA . LEU A 1 99 ? -2.309 19.146 17.407 1.00 85.88 99 LEU A CA 1
ATOM 811 C C . LEU A 1 99 ? -3.559 18.487 16.788 1.00 85.88 99 LEU A C 1
ATOM 813 O O . LEU A 1 99 ? -4.061 17.496 17.331 1.00 85.88 99 LEU A O 1
ATOM 817 N N . PRO A 1 100 ? -4.090 19.014 15.668 1.00 85.06 100 PRO A N 1
ATOM 818 C CA . PRO A 1 100 ? -5.252 18.437 14.992 1.00 85.06 100 PRO A CA 1
ATOM 819 C C . PRO A 1 100 ? -4.974 17.011 14.498 1.00 85.06 100 PRO A C 1
ATOM 821 O O . PRO A 1 100 ? -4.065 16.784 13.707 1.00 85.06 100 PRO A O 1
ATOM 824 N N . LYS A 1 101 ? -5.778 16.030 14.928 1.00 84.38 101 LYS A N 1
ATOM 825 C CA . LYS A 1 101 ? -5.551 14.608 14.599 1.00 84.38 101 LYS A CA 1
ATOM 826 C C . LYS A 1 101 ? -5.692 14.286 13.102 1.00 84.38 101 LYS A C 1
ATOM 828 O O . LYS A 1 101 ? -5.121 13.301 12.652 1.00 84.38 101 LYS A O 1
ATOM 833 N N . GLU A 1 102 ? -6.430 15.091 12.341 1.00 84.12 102 GLU A N 1
ATOM 834 C CA . GLU A 1 102 ? -6.703 14.849 10.915 1.00 84.12 102 GLU A CA 1
ATOM 835 C C . GLU A 1 102 ? -5.454 15.006 10.034 1.00 84.12 102 GLU A C 1
ATOM 837 O O . GLU A 1 102 ? -5.172 14.128 9.222 1.00 84.12 102 GLU A O 1
ATOM 842 N N . GLU A 1 103 ? -4.663 16.063 10.242 1.00 78.94 103 GLU A N 1
ATOM 843 C CA . GLU A 1 103 ? -3.401 16.289 9.513 1.00 78.94 103 GLU A CA 1
ATOM 844 C C . GLU A 1 103 ? -2.360 15.206 9.835 1.00 78.94 103 GLU A C 1
ATOM 846 O O . GLU A 1 103 ? -1.603 14.763 8.976 1.00 78.94 103 GLU A O 1
ATOM 851 N N . PHE A 1 104 ? -2.365 14.716 11.074 1.00 83.88 104 PHE A N 1
ATOM 852 C CA . PHE A 1 104 ? -1.481 13.642 11.522 1.00 83.88 104 PHE A CA 1
ATOM 853 C C . PHE A 1 104 ? -1.895 12.287 10.950 1.00 83.88 104 PHE A C 1
ATOM 855 O O . PHE A 1 104 ? -1.050 11.508 10.522 1.00 83.88 104 PHE A O 1
ATOM 862 N N . LEU A 1 105 ? -3.196 12.012 10.877 1.00 85.81 105 LEU A N 1
ATOM 863 C CA . LEU A 1 105 ? -3.696 10.786 10.264 1.00 85.81 105 LEU A CA 1
ATOM 864 C C . LEU A 1 105 ? -3.296 10.691 8.784 1.00 85.81 105 LEU A C 1
ATOM 866 O O . LEU A 1 105 ? -2.954 9.612 8.304 1.00 85.81 105 LEU A O 1
ATOM 870 N N . GLU A 1 106 ? -3.275 11.824 8.084 1.00 88.19 106 GLU A N 1
ATOM 871 C CA . GLU A 1 106 ? -2.794 11.887 6.707 1.00 88.19 106 GLU A CA 1
ATOM 872 C C . GLU A 1 106 ? -1.305 11.544 6.579 1.00 88.19 106 GLU A C 1
ATOM 874 O O . GLU A 1 106 ? -0.918 10.813 5.664 1.00 88.19 106 GLU A O 1
ATOM 879 N N . ASN A 1 107 ? -0.475 12.013 7.514 1.00 85.75 107 ASN A N 1
ATOM 880 C CA . ASN A 1 107 ? 0.943 11.651 7.563 1.00 85.75 107 ASN A CA 1
ATOM 881 C C . ASN A 1 107 ? 1.125 10.149 7.811 1.00 85.75 107 ASN A C 1
ATOM 883 O O . ASN A 1 107 ? 1.890 9.508 7.097 1.00 85.75 107 ASN A O 1
ATOM 887 N N . ALA A 1 108 ? 0.351 9.561 8.730 1.00 87.94 108 ALA A N 1
ATOM 8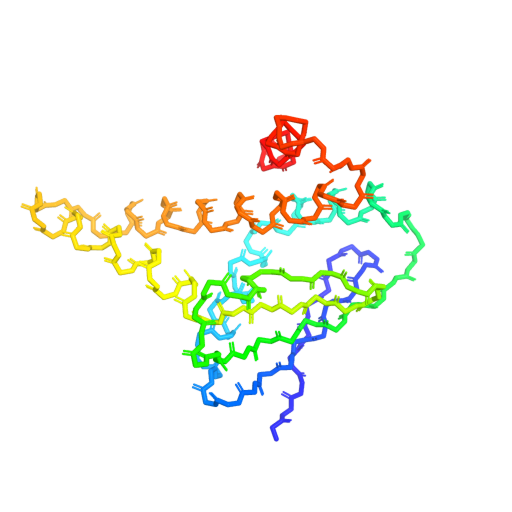88 C CA . ALA A 1 108 ? 0.390 8.120 8.983 1.00 87.94 108 ALA A CA 1
ATOM 889 C C . ALA A 1 108 ? 0.048 7.299 7.727 1.00 87.94 108 ALA A C 1
ATOM 891 O O . ALA A 1 108 ? 0.678 6.280 7.442 1.00 87.94 108 ALA A O 1
ATOM 892 N N . TYR A 1 109 ? -0.939 7.745 6.944 1.00 92.62 109 TYR A N 1
ATOM 893 C CA . TYR A 1 109 ? -1.294 7.087 5.687 1.00 92.62 109 TYR A CA 1
ATOM 894 C C . TYR A 1 109 ? -0.214 7.238 4.617 1.00 92.62 109 TYR A C 1
ATOM 896 O O . TYR A 1 109 ? 0.036 6.272 3.895 1.00 92.62 109 TYR A O 1
ATOM 904 N N . ASN A 1 110 ? 0.432 8.404 4.525 1.00 91.38 110 ASN A N 1
ATOM 905 C CA . ASN A 1 110 ? 1.574 8.614 3.634 1.00 91.38 110 ASN A CA 1
ATOM 906 C C . ASN A 1 110 ? 2.751 7.703 4.003 1.00 91.38 110 ASN A C 1
ATOM 908 O O . ASN A 1 110 ? 3.273 7.011 3.134 1.00 91.38 110 ASN A O 1
ATOM 912 N N . GLU A 1 111 ? 3.129 7.636 5.281 1.00 89.88 111 GLU A N 1
ATOM 913 C CA . GLU A 1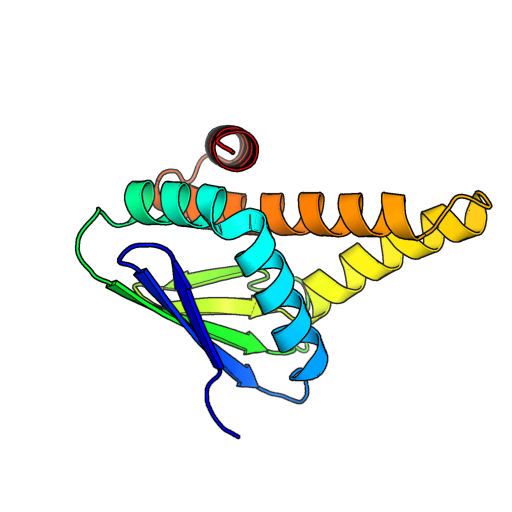 111 ? 4.218 6.773 5.766 1.00 89.88 111 GLU A CA 1
ATOM 914 C C . GLU A 1 111 ? 3.926 5.286 5.528 1.00 89.88 111 GLU A C 1
ATOM 916 O O . GLU A 1 111 ? 4.780 4.521 5.060 1.00 89.88 111 GLU A O 1
ATOM 921 N N . TRP A 1 112 ? 2.688 4.862 5.788 1.00 92.44 112 TRP A N 1
ATOM 922 C CA . TRP A 1 112 ? 2.277 3.494 5.504 1.00 92.44 112 TRP A CA 1
ATOM 923 C C . TRP A 1 112 ? 2.287 3.194 3.999 1.00 92.44 112 TRP A C 1
ATOM 925 O O . TRP A 1 112 ? 2.747 2.128 3.587 1.00 92.44 112 TRP A O 1
ATOM 935 N N . MET A 1 113 ? 1.812 4.128 3.165 1.00 94.81 113 MET A N 1
ATOM 936 C CA . MET A 1 113 ? 1.831 3.980 1.707 1.00 94.81 113 MET A CA 1
ATOM 937 C C . MET A 1 113 ? 3.261 3.927 1.168 1.00 94.81 113 MET A C 1
ATOM 939 O O . MET A 1 113 ? 3.553 3.079 0.330 1.00 94.81 113 MET A O 1
ATOM 943 N N . PHE A 1 114 ? 4.164 4.763 1.682 1.00 93.94 114 PHE A N 1
ATOM 944 C CA . PHE A 1 114 ? 5.587 4.692 1.368 1.00 93.94 114 PHE A CA 1
ATOM 945 C C . PHE A 1 114 ? 6.140 3.294 1.661 1.00 93.94 114 PHE A C 1
ATOM 947 O O . PHE A 1 114 ? 6.720 2.669 0.780 1.00 93.94 114 PHE A O 1
ATOM 954 N N . THR A 1 115 ? 5.864 2.751 2.851 1.00 90.44 115 THR A N 1
ATOM 955 C CA . THR A 1 115 ? 6.302 1.399 3.238 1.00 90.44 115 THR A CA 1
ATOM 956 C C . THR A 1 115 ? 5.733 0.323 2.303 1.00 90.44 115 THR A C 1
ATOM 958 O O . THR A 1 115 ? 6.432 -0.606 1.904 1.00 90.44 115 THR A O 1
ATOM 961 N N . PHE A 1 116 ? 4.466 0.448 1.905 1.00 92.56 116 PHE A N 1
ATOM 962 C CA . PHE A 1 116 ? 3.848 -0.452 0.931 1.00 92.56 116 PHE A CA 1
ATOM 963 C C . PHE A 1 116 ? 4.531 -0.384 -0.449 1.00 92.56 116 PHE A C 1
ATOM 965 O O . PHE A 1 116 ? 4.769 -1.421 -1.073 1.00 92.56 116 PHE A O 1
ATOM 972 N N . LEU A 1 117 ? 4.852 0.822 -0.926 1.00 94.44 117 LEU A N 1
ATOM 973 C CA . LEU A 1 117 ? 5.541 1.047 -2.200 1.00 94.44 117 LEU A CA 1
ATOM 974 C C . LEU A 1 117 ? 7.008 0.591 -2.153 1.00 94.44 117 LEU A C 1
ATOM 976 O O . LEU A 1 117 ? 7.493 0.030 -3.132 1.00 94.44 117 LEU A O 1
ATOM 980 N N . HIS A 1 118 ? 7.682 0.749 -1.015 1.00 93.56 118 HIS A N 1
ATOM 981 C CA . HIS A 1 118 ? 9.035 0.237 -0.761 1.00 93.56 118 HIS A CA 1
ATOM 982 C C . HIS A 1 118 ? 9.105 -1.274 -0.954 1.00 93.56 118 HIS A C 1
ATOM 984 O O . HIS A 1 118 ? 9.933 -1.807 -1.689 1.00 93.56 118 HIS A O 1
ATOM 990 N N . GLU A 1 119 ? 8.135 -1.976 -0.385 1.00 90.50 119 GLU A N 1
ATOM 991 C CA . GLU A 1 119 ? 8.046 -3.431 -0.474 1.00 90.50 119 GLU A CA 1
ATOM 992 C C . GLU A 1 119 ? 7.702 -3.904 -1.896 1.00 90.50 119 GLU A C 1
ATOM 994 O O . GLU A 1 119 ? 8.138 -4.973 -2.328 1.00 90.50 119 GLU A O 1
ATOM 999 N N . LEU A 1 120 ? 6.976 -3.088 -2.670 1.00 92.19 120 LEU A N 1
ATOM 1000 C CA . LEU A 1 120 ? 6.815 -3.282 -4.114 1.00 92.19 120 LEU A CA 1
ATOM 1001 C C . LEU A 1 120 ? 8.123 -3.068 -4.881 1.00 92.19 120 LEU A C 1
ATOM 1003 O O . LEU A 1 120 ? 8.408 -3.830 -5.809 1.00 92.19 120 LEU A O 1
ATOM 1007 N N . ALA A 1 121 ? 8.921 -2.070 -4.500 1.00 94.44 121 ALA A N 1
ATOM 1008 C CA . ALA A 1 121 ? 10.186 -1.746 -5.148 1.00 94.44 121 ALA A CA 1
ATOM 1009 C C . ALA A 1 121 ? 11.233 -2.852 -4.984 1.00 94.44 121 ALA A C 1
ATOM 1011 O O . ALA A 1 121 ? 12.050 -3.060 -5.886 1.00 94.44 121 ALA A O 1
ATOM 1012 N N . HIS A 1 122 ? 11.136 -3.659 -3.925 1.00 91.81 122 HIS A N 1
ATOM 1013 C CA . HIS A 1 122 ? 11.958 -4.858 -3.772 1.00 91.81 122 HIS A CA 1
ATOM 1014 C C . HIS A 1 122 ? 11.762 -5.917 -4.864 1.00 91.81 122 HIS A C 1
ATOM 1016 O O . HIS A 1 122 ? 12.598 -6.807 -5.025 1.00 91.81 122 HIS A O 1
ATOM 1022 N N . TRP A 1 123 ? 10.707 -5.808 -5.676 1.00 90.50 123 TRP A N 1
ATOM 1023 C CA . TRP A 1 123 ? 10.577 -6.607 -6.893 1.00 90.50 123 TRP A CA 1
ATOM 1024 C C . TRP A 1 123 ? 11.610 -6.236 -7.969 1.00 90.50 123 TRP A C 1
ATOM 1026 O O . TRP A 1 123 ? 12.016 -7.085 -8.761 1.00 90.50 123 TRP A O 1
ATOM 1036 N N . LEU A 1 124 ? 12.023 -4.968 -8.009 1.00 92.25 124 LEU A N 1
ATOM 1037 C CA . LEU A 1 124 ? 12.972 -4.434 -8.986 1.00 92.25 124 LEU A CA 1
ATOM 1038 C C . LEU A 1 124 ? 14.411 -4.490 -8.476 1.00 92.25 124 LEU A C 1
ATOM 1040 O O . LEU A 1 124 ? 15.342 -4.634 -9.267 1.00 92.25 124 LEU A O 1
ATOM 1044 N N . THR A 1 125 ? 14.604 -4.344 -7.165 1.00 94.31 125 THR A N 1
ATOM 1045 C CA . THR A 1 125 ? 15.933 -4.183 -6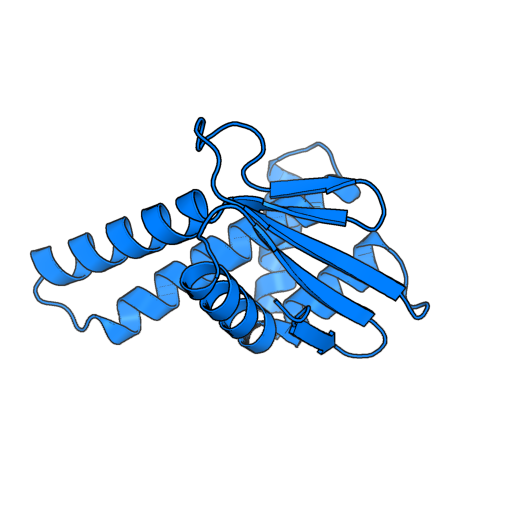.579 1.00 94.31 125 THR A CA 1
ATOM 1046 C C . THR A 1 125 ? 16.014 -4.716 -5.145 1.00 94.31 125 THR A C 1
ATOM 1048 O O . THR A 1 125 ? 15.176 -4.377 -4.317 1.00 94.31 125 THR A O 1
ATOM 1051 N N . PRO A 1 126 ? 17.048 -5.499 -4.791 1.00 93.62 126 PRO A N 1
ATOM 1052 C CA . PRO A 1 126 ? 17.308 -5.867 -3.399 1.00 93.62 126 PRO A CA 1
ATOM 1053 C C . PRO A 1 126 ? 18.030 -4.758 -2.610 1.00 93.62 126 PRO A C 1
ATOM 1055 O O . PRO A 1 126 ? 18.218 -4.893 -1.409 1.00 93.62 126 PRO A O 1
ATOM 1058 N N . ASP A 1 127 ? 18.497 -3.703 -3.283 1.00 97.06 127 ASP A N 1
ATOM 1059 C CA . ASP A 1 127 ? 19.177 -2.559 -2.666 1.00 97.06 127 ASP A CA 1
ATOM 1060 C C . ASP A 1 127 ? 18.152 -1.629 -1.998 1.00 97.06 127 ASP A C 1
ATOM 1062 O O . ASP A 1 127 ? 17.286 -1.086 -2.690 1.00 97.06 127 ASP A O 1
ATOM 1066 N N . GLU A 1 128 ? 18.268 -1.465 -0.677 1.00 94.56 128 GLU A N 1
ATOM 1067 C CA . GLU A 1 128 ? 17.363 -0.658 0.157 1.00 94.56 128 GLU A CA 1
ATOM 1068 C C . GLU A 1 128 ? 17.265 0.790 -0.329 1.00 94.56 128 GLU A C 1
ATOM 1070 O O . GLU A 1 128 ? 16.169 1.286 -0.567 1.00 94.56 128 GLU A O 1
ATOM 1075 N N . SER A 1 129 ? 18.397 1.447 -0.593 1.00 96.81 129 SER A N 1
ATOM 1076 C CA . SER A 1 129 ? 18.410 2.847 -1.024 1.00 96.81 129 SER A CA 1
ATOM 1077 C C . SER A 1 129 ? 17.736 3.031 -2.384 1.00 96.81 129 SER A C 1
ATOM 1079 O O . SER A 1 129 ? 17.105 4.053 -2.653 1.00 96.81 129 SER A O 1
ATOM 1081 N N . LYS A 1 130 ? 17.868 2.051 -3.286 1.00 97.56 130 LYS A N 1
ATOM 1082 C CA . LYS A 1 130 ? 17.136 2.082 -4.559 1.00 97.56 130 LYS A CA 1
ATOM 1083 C C . LYS A 1 130 ? 15.643 1.825 -4.367 1.00 97.56 130 LYS A C 1
ATOM 1085 O O . LYS A 1 130 ? 14.855 2.446 -5.076 1.00 97.56 130 LYS A O 1
ATOM 1090 N N . ALA A 1 131 ? 15.261 0.938 -3.449 1.00 95.69 131 ALA A N 1
ATOM 1091 C CA . ALA A 1 131 ? 13.859 0.700 -3.118 1.00 95.69 131 ALA A CA 1
ATOM 1092 C C . ALA A 1 131 ? 13.202 1.966 -2.536 1.00 95.69 131 ALA A C 1
ATOM 1094 O O . ALA A 1 131 ? 12.144 2.364 -3.026 1.00 95.69 131 ALA A O 1
ATOM 1095 N N . ASP A 1 132 ? 13.897 2.669 -1.635 1.00 96.19 132 ASP A N 1
ATOM 1096 C CA . ASP A 1 132 ? 13.468 3.961 -1.082 1.00 96.19 132 ASP A CA 1
ATOM 1097 C C . ASP A 1 132 ? 13.264 5.015 -2.183 1.00 96.19 132 ASP A C 1
ATOM 1099 O O . ASP A 1 132 ? 12.267 5.745 -2.194 1.00 96.19 132 ASP A O 1
ATOM 1103 N N . ASN A 1 133 ? 14.198 5.092 -3.141 1.00 97.44 133 ASN A N 1
ATOM 1104 C CA . ASN A 1 133 ? 14.111 6.033 -4.259 1.00 97.44 133 ASN A CA 1
ATOM 1105 C C . ASN A 1 133 ? 12.898 5.748 -5.154 1.00 97.44 133 ASN A C 1
ATOM 1107 O O . ASN A 1 133 ? 12.166 6.676 -5.495 1.00 97.44 133 ASN A O 1
ATOM 1111 N N . TYR A 1 134 ? 12.652 4.480 -5.499 1.00 97.25 134 TYR A N 1
ATOM 1112 C CA . TYR A 1 134 ? 11.466 4.0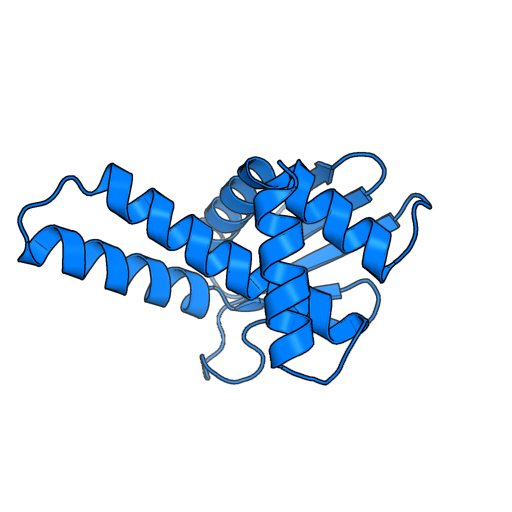95 -6.267 1.00 97.25 134 TYR A CA 1
ATOM 1113 C C . TYR A 1 134 ? 10.175 4.401 -5.505 1.00 97.25 134 TYR A C 1
ATOM 1115 O O . TYR A 1 134 ? 9.263 4.997 -6.072 1.00 97.25 134 TYR A O 1
ATOM 1123 N N . ALA A 1 135 ? 10.099 4.045 -4.220 1.00 95.81 135 ALA A N 1
ATOM 1124 C CA . ALA A 1 135 ? 8.926 4.313 -3.394 1.00 95.81 135 ALA A CA 1
ATOM 1125 C C . ALA A 1 135 ? 8.621 5.814 -3.307 1.00 95.81 135 ALA A C 1
ATOM 1127 O O . ALA A 1 135 ? 7.470 6.220 -3.473 1.00 95.81 135 ALA A O 1
ATOM 1128 N N . SER A 1 136 ? 9.661 6.632 -3.124 1.00 96.31 136 SER A N 1
ATOM 1129 C CA . SER A 1 136 ? 9.561 8.093 -3.120 1.00 96.31 136 SER A CA 1
ATOM 1130 C C . SER A 1 136 ? 9.077 8.630 -4.465 1.00 96.31 136 SER A C 1
ATOM 1132 O O . SER A 1 136 ? 8.157 9.445 -4.502 1.00 96.31 136 SER A O 1
ATOM 1134 N N . GLU A 1 137 ? 9.669 8.181 -5.577 1.00 96.38 137 GLU A N 1
ATOM 1135 C CA . GLU A 1 137 ? 9.265 8.594 -6.926 1.00 96.38 137 GLU A CA 1
ATOM 1136 C C . GLU A 1 137 ? 7.790 8.261 -7.176 1.00 96.38 137 GLU A C 1
ATOM 1138 O O . GLU A 1 137 ? 7.023 9.115 -7.613 1.00 96.38 137 GLU A O 1
ATOM 1143 N N . TRP A 1 138 ? 7.368 7.038 -6.850 1.00 96.62 138 TRP A N 1
ATOM 1144 C CA . TRP A 1 138 ? 6.002 6.577 -7.085 1.00 96.62 138 TRP A CA 1
ATOM 1145 C C . TRP A 1 138 ? 4.979 7.285 -6.206 1.00 96.62 138 TRP A C 1
ATOM 1147 O O . TRP A 1 138 ? 3.882 7.589 -6.679 1.00 96.62 138 TRP A O 1
ATOM 1157 N N . LEU A 1 139 ? 5.323 7.575 -4.949 1.00 95.50 139 LEU A N 1
ATOM 1158 C CA . LEU A 1 139 ? 4.451 8.329 -4.053 1.00 95.50 139 LEU A CA 1
ATOM 1159 C C . LEU A 1 139 ? 4.220 9.757 -4.569 1.00 95.50 139 LEU A C 1
ATOM 1161 O O . LEU A 1 139 ? 3.107 10.254 -4.463 1.00 95.50 139 LEU A O 1
ATOM 1165 N N . ASN A 1 140 ? 5.233 10.371 -5.189 1.00 90.88 140 ASN A N 1
ATOM 1166 C CA . ASN A 1 140 ? 5.171 11.731 -5.736 1.00 90.88 140 ASN A CA 1
ATOM 1167 C C . ASN A 1 140 ? 4.701 11.810 -7.201 1.00 90.88 140 ASN A C 1
ATOM 1169 O O . ASN A 1 140 ? 4.589 12.905 -7.746 1.00 90.88 140 ASN A O 1
ATOM 1173 N N . ALA A 1 141 ? 4.430 10.680 -7.860 1.00 76.00 141 ALA A N 1
ATOM 1174 C CA . ALA A 1 141 ? 3.988 10.639 -9.259 1.00 76.00 141 ALA A CA 1
ATOM 1175 C C . ALA A 1 141 ? 2.508 11.048 -9.468 1.00 76.00 141 ALA A C 1
ATOM 1177 O O . ALA A 1 141 ? 1.991 10.924 -10.581 1.00 76.00 141 ALA A O 1
ATOM 1178 N N . THR A 1 142 ? 1.820 11.485 -8.407 1.00 57.47 142 THR A N 1
ATOM 1179 C CA . THR A 1 142 ? 0.411 11.928 -8.381 1.00 57.47 142 THR A CA 1
ATOM 1180 C C . THR A 1 142 ? 0.230 13.413 -8.629 1.00 57.47 142 THR A C 1
ATOM 1182 O O . THR A 1 142 ? 0.859 14.202 -7.890 1.00 57.47 142 THR A O 1
#

Radius of gyration: 14.95 Å; chains: 1; bounding box: 37×33×42 Å

pLDDT: mean 88.92, std 9.86, range [45.0, 97.56]

Secondary structure (DSSP, 8-state):
-PPEEEEETTEEEEEEEESS-HHHHHHHHHHHHHTHHHHHHHHHHHH-SS-EEEEEEEE--SSTTTTSEEEETTEEEEEHHHHHHHHHHHHHHHHHTT--HHHHHHHHHHHHHHHHHHHHHTTT-S-HHHHHHHHHHHHT--

Sequence (142 aa):
MEDEKLQIGNITLLFKFRKNCEETGKEIKKVIEKYKASVLYALITCFGSAPKKFEVIVKRSSQPWYGRFRIMGNRIVLNAQVFEELKEEVLLTAERNRLPKEEFLENAYNEWMFTFLHELAHWLTPDESKADNYASEWLNAT